Protein AF-A0A8J2PAA2-F1 (afdb_monomer_lite)

Radius of gyration: 37.86 Å; chains: 1; bounding box: 94×28×86 Å

pLDDT: mean 75.96, std 18.49, range [37.12, 94.31]

Secondary structure (DSSP, 8-state):
-PPPPP---------------------S---SSHHHHHHHHHHHHHHHHHHHHHHHHHHHHHHHHHHHHHHHHHHHHHHHHTS--EEESSTTS--EEEHHHHHHHHHH--SHHHHHHHHHHHHS-HHHHHH----

Organism: NCBI:txid39272

Structure (mmCIF, N/CA/C/O backbone):
data_AF-A0A8J2PAA2-F1
#
_entry.id   AF-A0A8J2PAA2-F1
#
loop_
_atom_site.group_PDB
_atom_site.id
_atom_site.type_symbol
_atom_site.label_atom_id
_atom_site.label_alt_id
_atom_site.label_comp_id
_atom_site.label_asym_id
_atom_site.label_entity_id
_atom_site.label_seq_id
_atom_site.pdbx_PDB_ins_code
_atom_site.Cartn_x
_atom_s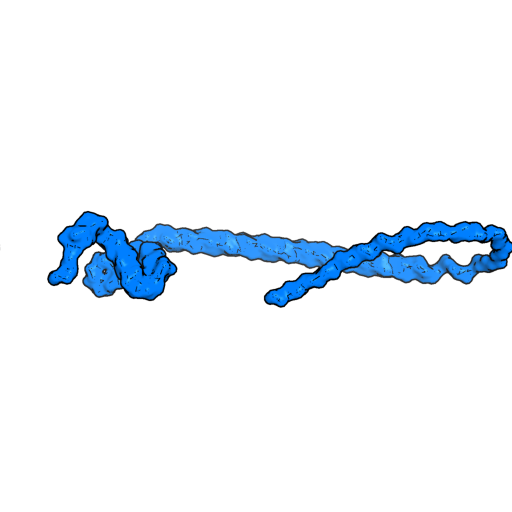ite.Cartn_y
_atom_site.Cartn_z
_atom_site.occupancy
_atom_site.B_iso_or_equiv
_atom_site.auth_seq_id
_atom_site.auth_comp_id
_atom_site.auth_asym_id
_atom_site.auth_atom_id
_atom_site.pdbx_PDB_model_num
ATOM 1 N N . MET A 1 1 ? 29.359 -7.603 1.603 1.00 39.81 1 MET A N 1
ATOM 2 C CA . MET A 1 1 ? 30.580 -6.785 1.728 1.00 39.81 1 MET A CA 1
ATOM 3 C C . MET A 1 1 ? 31.305 -7.036 0.430 1.00 39.81 1 MET A C 1
ATOM 5 O O . MET A 1 1 ? 32.075 -7.979 0.361 1.00 39.81 1 MET A O 1
ATOM 9 N N . ASP A 1 2 ? 30.893 -6.327 -0.617 1.00 44.44 2 ASP A N 1
ATOM 10 C CA . ASP A 1 2 ? 31.451 -6.508 -1.954 1.00 44.44 2 ASP A CA 1
ATOM 11 C C . ASP A 1 2 ? 32.542 -5.455 -2.136 1.00 44.44 2 ASP A C 1
ATOM 13 O O . ASP A 1 2 ? 32.301 -4.261 -1.943 1.00 44.44 2 ASP A O 1
ATOM 17 N N . GLU A 1 3 ? 33.751 -5.943 -2.396 1.00 46.12 3 GLU A N 1
ATOM 18 C CA . GLU A 1 3 ? 34.982 -5.175 -2.543 1.00 46.12 3 GLU A CA 1
ATOM 19 C C . GLU A 1 3 ? 34.915 -4.260 -3.772 1.00 46.12 3 GLU A C 1
ATOM 21 O O . GLU A 1 3 ? 34.577 -4.676 -4.882 1.00 46.12 3 GLU A O 1
ATOM 26 N N . VAL A 1 4 ? 35.249 -2.990 -3.554 1.00 57.22 4 VAL A N 1
ATOM 27 C CA . VAL A 1 4 ? 35.485 -1.984 -4.592 1.00 57.22 4 VAL A CA 1
ATOM 28 C C . VAL A 1 4 ? 36.971 -2.047 -4.946 1.00 57.22 4 VAL A C 1
ATOM 30 O O . VAL A 1 4 ? 37.779 -1.971 -4.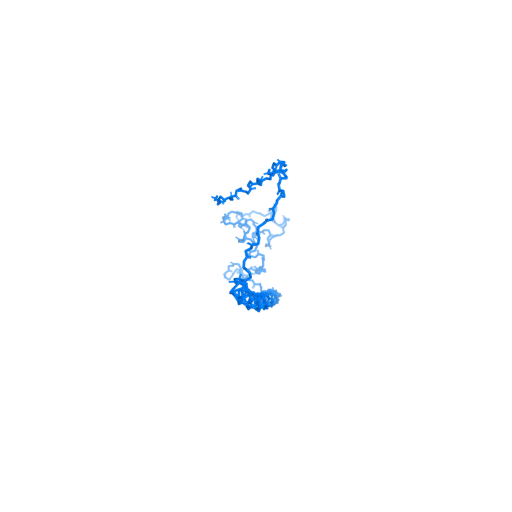023 1.00 57.22 4 VAL A O 1
ATOM 33 N N . PRO A 1 5 ? 37.376 -2.163 -6.223 1.00 54.56 5 PRO A N 1
ATOM 34 C CA . PRO A 1 5 ? 38.783 -2.041 -6.566 1.00 54.56 5 PRO A CA 1
ATOM 35 C C . PRO A 1 5 ? 39.171 -0.568 -6.750 1.00 54.56 5 PRO A C 1
ATOM 37 O O . PRO A 1 5 ? 38.553 0.166 -7.528 1.00 54.56 5 PRO A O 1
ATOM 40 N N . ASP A 1 6 ? 40.208 -0.173 -6.012 1.00 46.31 6 ASP A N 1
ATOM 41 C CA . ASP A 1 6 ? 40.896 1.113 -6.073 1.00 46.31 6 ASP A CA 1
ATOM 42 C C . ASP A 1 6 ? 41.536 1.355 -7.449 1.00 46.31 6 ASP A C 1
ATOM 44 O O . ASP A 1 6 ? 42.138 0.464 -8.051 1.00 46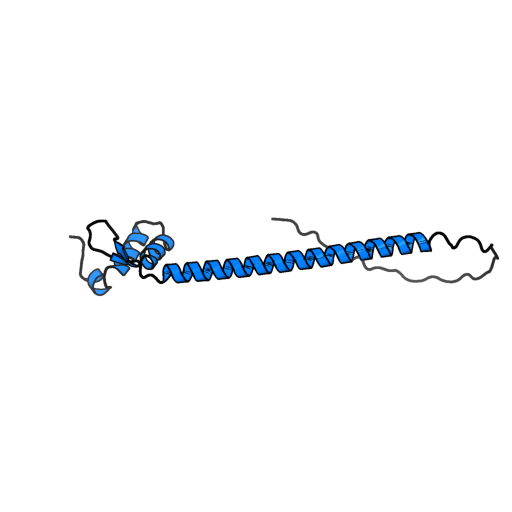.31 6 ASP A O 1
ATOM 48 N N . ILE A 1 7 ? 41.420 2.589 -7.945 1.00 53.34 7 ILE A N 1
ATOM 49 C CA . ILE A 1 7 ? 42.072 3.049 -9.174 1.00 53.34 7 ILE A CA 1
ATOM 50 C C . ILE A 1 7 ? 43.211 3.981 -8.754 1.00 53.34 7 ILE A C 1
ATOM 52 O O . ILE A 1 7 ? 43.005 5.180 -8.565 1.00 53.34 7 ILE A O 1
ATOM 56 N N . GLU A 1 8 ? 44.412 3.426 -8.590 1.00 46.47 8 GLU A N 1
ATOM 57 C CA . GLU A 1 8 ? 45.638 4.213 -8.441 1.00 46.47 8 GLU A CA 1
ATOM 58 C C . GLU A 1 8 ? 46.024 4.842 -9.785 1.00 46.47 8 GLU A C 1
ATOM 60 O O . GLU A 1 8 ? 46.303 4.170 -10.780 1.00 46.47 8 GLU A O 1
ATOM 65 N N . ALA A 1 9 ? 46.019 6.172 -9.804 1.00 48.41 9 ALA A N 1
ATOM 66 C CA . ALA A 1 9 ? 46.504 6.992 -10.896 1.00 48.41 9 ALA A CA 1
ATOM 67 C C . ALA A 1 9 ? 48.036 7.089 -10.831 1.00 48.41 9 ALA A C 1
ATOM 69 O O . ALA A 1 9 ? 48.581 7.807 -9.996 1.00 48.41 9 ALA A O 1
ATOM 70 N N . ALA A 1 10 ? 48.731 6.411 -11.744 1.00 43.94 10 ALA A N 1
ATOM 71 C CA . ALA A 1 10 ? 50.152 6.635 -11.990 1.00 43.94 10 ALA A CA 1
ATOM 72 C C . ALA A 1 10 ? 50.321 7.680 -13.106 1.00 43.94 10 ALA A C 1
ATOM 74 O O . ALA A 1 10 ? 50.165 7.383 -14.291 1.00 43.94 10 ALA A O 1
ATOM 75 N N . HIS A 1 11 ? 50.630 8.917 -12.716 1.00 43.97 11 HIS A N 1
ATOM 76 C CA . HIS A 1 11 ? 51.095 9.9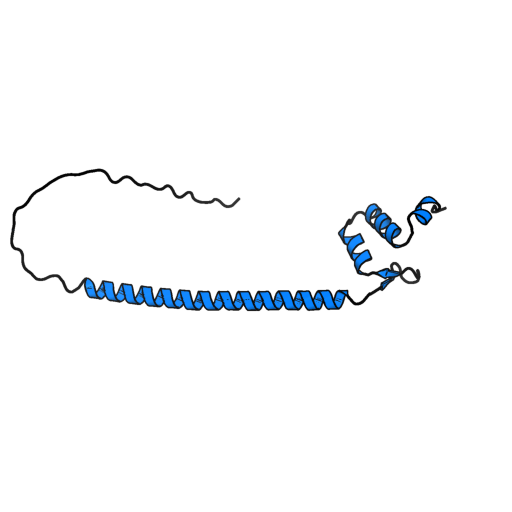83 -13.601 1.00 43.97 11 HIS A CA 1
ATOM 77 C C . HIS A 1 11 ? 52.540 10.316 -13.228 1.00 43.97 11 HIS A C 1
ATOM 79 O O . HIS A 1 11 ? 52.776 11.131 -12.346 1.00 43.97 11 HIS A O 1
ATOM 85 N N . GLU A 1 12 ? 53.506 9.728 -13.929 1.00 42.50 12 GLU A N 1
ATOM 86 C CA . GLU A 1 12 ? 54.876 10.241 -13.977 1.00 42.50 12 GLU A CA 1
ATOM 87 C C . GLU A 1 12 ? 55.402 10.066 -15.403 1.00 42.50 12 GLU A C 1
ATOM 89 O O . GLU A 1 12 ? 55.637 8.951 -15.864 1.00 42.50 12 GLU A O 1
ATOM 94 N N . ILE A 1 13 ? 55.560 11.175 -16.131 1.00 45.19 13 ILE A N 1
ATOM 95 C CA . ILE A 1 13 ? 56.351 11.196 -17.364 1.00 45.19 13 ILE A CA 1
ATOM 96 C C . ILE A 1 13 ? 57.550 12.091 -17.089 1.00 45.19 13 ILE A C 1
ATOM 98 O O . ILE A 1 13 ? 57.424 13.305 -16.929 1.00 45.19 13 ILE A O 1
ATOM 102 N N . SER A 1 14 ? 58.696 11.426 -16.988 1.00 39.12 14 SER A N 1
ATOM 103 C CA . SER A 1 14 ? 60.018 12.003 -16.808 1.00 39.12 14 SER A CA 1
ATOM 104 C C . SER A 1 14 ? 60.532 12.661 -18.092 1.00 39.12 14 SER A C 1
ATOM 106 O O . SER A 1 14 ? 60.205 12.283 -19.217 1.00 39.12 14 SER A O 1
ATOM 108 N N . THR A 1 15 ? 61.340 13.680 -17.852 1.00 39.22 15 THR A N 1
ATOM 109 C CA . THR A 1 15 ? 61.931 14.693 -18.723 1.00 39.22 15 THR A CA 1
ATOM 110 C C . THR A 1 15 ? 62.976 14.173 -19.723 1.00 39.22 15 THR A C 1
ATOM 112 O O . THR A 1 15 ? 63.793 13.335 -19.372 1.00 39.22 15 THR A O 1
ATOM 115 N N . ALA A 1 16 ? 62.975 14.810 -20.906 1.00 45.34 16 ALA A N 1
ATOM 116 C CA . ALA A 1 16 ? 64.082 15.204 -21.803 1.00 45.34 16 ALA A CA 1
ATOM 117 C C . ALA A 1 16 ? 65.210 14.217 -22.190 1.00 45.34 16 ALA A C 1
ATOM 119 O O . ALA A 1 16 ? 65.802 13.565 -21.342 1.00 45.34 16 ALA A O 1
ATOM 120 N N . ASN A 1 17 ? 65.565 14.224 -23.492 1.00 43.16 17 ASN A N 1
ATOM 121 C CA . ASN A 1 17 ? 66.929 14.328 -24.078 1.00 43.16 17 ASN A CA 1
ATOM 122 C C . ASN A 1 17 ? 66.839 14.073 -25.606 1.00 43.16 17 ASN A C 1
ATOM 124 O O . ASN A 1 17 ? 66.385 13.023 -26.040 1.00 43.16 17 ASN A O 1
ATOM 128 N N . SER A 1 18 ? 66.948 15.108 -26.448 1.00 42.88 18 SER A N 1
ATOM 129 C CA . SER A 1 18 ? 68.160 15.613 -27.133 1.00 42.88 18 SER A CA 1
ATOM 130 C C . SER A 1 18 ? 68.590 14.836 -28.396 1.00 42.88 18 SER A C 1
ATOM 132 O O . SER A 1 18 ? 69.141 13.746 -28.310 1.00 42.88 18 SER A O 1
ATOM 134 N N . SER A 1 19 ? 68.381 15.490 -29.545 1.00 45.94 19 SER A N 1
ATOM 135 C CA . SER A 1 19 ? 69.205 15.558 -30.768 1.00 45.94 19 SER A CA 1
ATOM 136 C C . SER A 1 19 ? 69.972 14.326 -31.268 1.00 45.94 19 SER A C 1
ATOM 138 O O . SER A 1 19 ? 70.978 13.956 -30.683 1.00 45.94 19 SER A O 1
ATOM 140 N N . THR A 1 20 ? 69.665 13.881 -32.494 1.00 40.41 20 THR A N 1
ATOM 141 C CA . THR A 1 20 ? 70.661 13.760 -33.584 1.00 40.41 20 THR A CA 1
ATOM 142 C C . THR A 1 20 ? 69.966 13.851 -34.951 1.00 40.41 20 THR A C 1
ATOM 144 O O . THR A 1 20 ? 68.981 13.172 -35.218 1.00 40.41 20 THR A O 1
ATOM 147 N N . LEU A 1 21 ? 70.479 14.734 -35.811 1.00 49.53 21 LEU A N 1
ATOM 148 C CA . LEU A 1 21 ? 70.175 14.833 -37.240 1.00 49.53 21 LEU A CA 1
ATOM 149 C C . LEU A 1 21 ? 71.313 14.148 -38.002 1.00 49.53 21 LEU A C 1
ATOM 151 O O . LEU A 1 21 ? 72.466 14.533 -37.808 1.00 49.53 21 LEU A O 1
ATOM 155 N N . SER A 1 22 ? 71.001 13.215 -38.904 1.00 43.94 22 SER A N 1
ATOM 156 C CA . SER A 1 22 ? 71.595 13.142 -40.250 1.00 43.94 22 SER A CA 1
ATOM 157 C C . SER A 1 22 ? 70.852 12.134 -41.139 1.00 43.94 22 SER A C 1
ATOM 159 O O . SER A 1 22 ? 70.262 11.188 -40.617 1.00 43.94 22 SER A O 1
ATOM 161 N N . PRO A 1 23 ? 70.833 12.356 -42.467 1.00 58.16 23 PRO A N 1
ATOM 162 C CA . PRO A 1 23 ? 69.859 11.773 -43.377 1.00 58.16 23 PRO A CA 1
ATOM 163 C C . PRO A 1 23 ? 70.417 10.534 -44.084 1.00 58.16 23 PRO A C 1
ATOM 165 O O . PRO A 1 23 ? 71.552 10.535 -44.556 1.00 58.16 23 PRO A O 1
ATOM 168 N N . ALA A 1 24 ? 69.597 9.500 -44.232 1.00 37.12 24 ALA A N 1
ATOM 169 C CA . ALA A 1 24 ? 69.863 8.426 -45.175 1.00 37.12 24 ALA A CA 1
ATOM 170 C C . ALA A 1 24 ? 68.561 8.090 -45.898 1.00 37.12 24 ALA A C 1
ATOM 172 O O . ALA A 1 24 ? 67.582 7.666 -45.289 1.00 37.12 24 ALA A O 1
ATOM 173 N N . SER A 1 25 ? 68.564 8.352 -47.203 1.00 49.91 25 SER A N 1
ATOM 174 C CA . SER A 1 25 ? 67.549 7.933 -48.158 1.00 49.91 25 SER A CA 1
ATOM 175 C C . SER A 1 25 ? 67.218 6.456 -47.965 1.00 49.91 25 SER A C 1
ATOM 177 O O . SER A 1 25 ? 68.112 5.611 -47.972 1.00 49.91 25 SER A O 1
ATOM 179 N N . THR A 1 26 ? 65.941 6.122 -47.823 1.00 45.19 26 THR A N 1
ATOM 180 C CA . THR A 1 26 ? 65.467 4.756 -48.045 1.00 45.19 26 THR A CA 1
ATOM 181 C C . THR A 1 26 ? 64.077 4.814 -48.660 1.00 45.19 26 THR A C 1
ATOM 183 O O . THR A 1 26 ? 63.212 5.554 -48.201 1.00 45.19 26 THR A O 1
ATOM 186 N N . ASP A 1 27 ? 63.959 4.071 -49.753 1.00 39.47 27 ASP A N 1
ATOM 187 C CA . ASP A 1 27 ? 62.796 3.768 -50.574 1.00 39.47 27 ASP A CA 1
ATOM 188 C C . ASP A 1 27 ? 61.407 4.047 -49.983 1.00 39.47 27 ASP A C 1
ATOM 190 O O . ASP A 1 27 ? 60.958 3.447 -49.005 1.00 39.47 27 ASP A O 1
ATOM 194 N N . ASN A 1 28 ? 60.667 4.869 -50.727 1.00 52.94 28 ASN A N 1
ATOM 195 C CA . ASN A 1 28 ? 59.214 4.818 -50.798 1.00 52.94 28 ASN A CA 1
ATOM 196 C C . ASN A 1 28 ? 58.780 3.431 -51.291 1.00 52.94 28 ASN A C 1
ATOM 198 O O . ASN A 1 28 ? 58.824 3.195 -52.494 1.00 52.94 28 ASN A O 1
ATOM 202 N N . SER A 1 29 ? 58.313 2.548 -50.402 1.00 52.34 29 SER A N 1
ATOM 203 C CA . SER A 1 29 ? 57.303 1.527 -50.741 1.00 52.34 29 SER A CA 1
ATOM 204 C C . SER A 1 29 ? 56.852 0.701 -49.522 1.00 52.34 29 SER A C 1
ATOM 206 O O . SER A 1 29 ? 56.990 -0.513 -49.549 1.00 52.34 29 SER A O 1
ATOM 208 N N . VAL A 1 30 ? 56.264 1.293 -48.473 1.00 55.34 30 VAL A N 1
ATOM 209 C CA . VAL A 1 30 ? 55.301 0.572 -47.599 1.00 55.34 30 VAL A CA 1
ATOM 210 C C . VAL A 1 30 ? 54.381 1.584 -46.901 1.00 55.34 30 VAL A C 1
ATOM 212 O O . VAL A 1 30 ? 54.578 1.931 -45.741 1.00 55.34 30 VAL A O 1
ATOM 215 N N . GLN A 1 31 ? 53.358 2.092 -47.588 1.00 51.91 31 GLN A N 1
ATOM 216 C CA . GLN A 1 31 ? 52.323 2.887 -46.914 1.00 51.91 31 GLN A CA 1
ATOM 217 C C . GLN A 1 31 ? 50.986 2.775 -47.647 1.00 51.91 31 GLN A C 1
ATOM 219 O O . GLN A 1 31 ? 50.470 3.738 -48.194 1.00 51.91 31 GLN A O 1
ATOM 224 N N . SER A 1 32 ? 50.435 1.561 -47.696 1.00 50.97 32 SER A N 1
ATOM 225 C CA . SER A 1 32 ? 49.055 1.364 -48.163 1.00 50.97 32 SER A CA 1
ATOM 226 C C . SER A 1 32 ? 48.280 0.277 -47.414 1.00 50.97 32 SER A C 1
ATOM 228 O O . SER A 1 32 ? 47.080 0.187 -47.604 1.00 50.97 32 SER A O 1
ATOM 230 N N . SER A 1 33 ? 48.905 -0.519 -46.537 1.00 53.97 33 SER A N 1
ATOM 231 C CA . SER A 1 33 ? 48.208 -1.594 -45.807 1.00 53.97 33 SER A CA 1
ATOM 232 C C . SER A 1 33 ? 47.606 -1.161 -44.465 1.00 53.97 33 SER A C 1
ATOM 234 O O . SER A 1 33 ? 46.655 -1.767 -44.001 1.00 53.97 33 SER A O 1
ATOM 236 N N . ASN A 1 34 ? 48.127 -0.105 -43.829 1.00 56.78 34 ASN A N 1
ATOM 237 C CA . ASN A 1 34 ? 47.743 0.248 -42.450 1.00 56.78 34 ASN A CA 1
ATOM 238 C C . ASN A 1 34 ? 46.514 1.172 -42.357 1.00 56.78 34 ASN A C 1
ATOM 240 O O . ASN A 1 34 ? 45.970 1.362 -41.270 1.00 56.78 34 ASN A O 1
ATOM 244 N N . GLN A 1 35 ? 46.102 1.802 -43.463 1.00 59.88 35 GLN A N 1
ATOM 245 C CA . GLN A 1 35 ? 44.936 2.693 -43.475 1.00 59.88 35 GLN A CA 1
ATOM 246 C C . GLN A 1 35 ? 43.627 1.919 -43.646 1.00 59.88 35 GLN A C 1
ATOM 248 O O . GLN A 1 35 ? 42.653 2.249 -42.974 1.00 59.88 35 GLN A O 1
ATOM 253 N N . ASP A 1 36 ? 43.626 0.853 -44.444 1.00 61.47 36 ASP A N 1
ATOM 254 C CA . ASP A 1 36 ? 42.426 0.051 -44.704 1.00 61.47 36 ASP A CA 1
ATOM 255 C C . ASP A 1 36 ? 41.961 -0.718 -43.452 1.00 61.47 36 ASP A C 1
ATOM 257 O O . ASP A 1 36 ? 40.778 -0.679 -43.109 1.00 61.47 36 ASP A O 1
ATOM 261 N N . ASP A 1 37 ? 42.894 -1.285 -42.677 1.00 70.50 37 ASP A N 1
ATOM 262 C CA . ASP A 1 37 ? 42.598 -1.940 -41.389 1.00 70.50 37 ASP A CA 1
ATOM 263 C C . ASP A 1 37 ? 42.044 -0.955 -40.339 1.00 70.50 37 ASP A C 1
ATOM 265 O O . ASP A 1 37 ? 41.192 -1.298 -39.511 1.00 70.50 37 ASP A O 1
ATOM 269 N N . SER A 1 38 ? 42.508 0.298 -40.379 1.00 74.06 38 SER A N 1
ATOM 270 C CA . SER A 1 38 ? 42.059 1.364 -39.477 1.00 74.06 38 SER A CA 1
ATOM 271 C C . SER A 1 38 ? 40.647 1.842 -39.833 1.00 74.06 38 SER A C 1
ATOM 273 O O . SER A 1 38 ? 39.808 2.028 -38.949 1.00 74.06 38 SER A O 1
ATOM 275 N N . ILE A 1 39 ? 40.340 1.959 -41.128 1.00 80.56 39 ILE A N 1
ATOM 276 C CA . ILE A 1 39 ? 39.006 2.317 -41.627 1.00 80.56 39 ILE A CA 1
ATOM 277 C C . ILE A 1 39 ? 37.987 1.226 -41.272 1.00 80.56 39 ILE A C 1
ATOM 279 O O . ILE A 1 39 ? 36.885 1.534 -40.807 1.00 80.56 39 ILE A O 1
ATOM 283 N N . GLU A 1 40 ? 38.352 -0.052 -41.402 1.00 84.75 40 GLU A N 1
ATOM 284 C CA . GLU A 1 40 ? 37.463 -1.152 -41.023 1.00 84.75 40 GLU A CA 1
ATOM 285 C C . GLU A 1 40 ? 37.221 -1.208 -39.501 1.00 84.75 40 GLU A C 1
ATOM 287 O O . GLU A 1 40 ? 36.094 -1.439 -39.046 1.00 84.75 40 GLU A O 1
ATOM 292 N N . ALA A 1 41 ? 38.247 -0.935 -38.687 1.00 84.56 41 ALA A N 1
ATOM 293 C CA . ALA A 1 41 ? 38.107 -0.841 -37.235 1.00 84.56 41 ALA A CA 1
ATOM 294 C C . ALA A 1 41 ? 37.177 0.311 -36.807 1.00 84.56 41 ALA A C 1
ATOM 296 O O . ALA A 1 41 ? 36.344 0.129 -35.911 1.00 84.56 41 ALA A O 1
ATOM 297 N N . ILE A 1 42 ? 37.266 1.466 -37.475 1.00 84.88 42 ILE A N 1
ATOM 298 C CA . ILE A 1 42 ? 36.382 2.619 -37.248 1.00 84.88 42 ILE A CA 1
ATOM 299 C C . ILE A 1 42 ? 34.931 2.258 -37.597 1.00 84.88 42 ILE A C 1
ATOM 301 O O . ILE A 1 42 ? 34.046 2.436 -36.759 1.00 84.88 42 ILE A O 1
ATOM 305 N N . ALA A 1 43 ? 34.683 1.642 -38.756 1.00 88.50 43 ALA A N 1
ATOM 306 C CA . ALA A 1 43 ? 33.337 1.225 -39.162 1.00 88.50 43 ALA A CA 1
ATOM 307 C C . ALA A 1 43 ? 32.706 0.215 -38.177 1.00 88.50 43 ALA A C 1
ATOM 309 O O . ALA A 1 43 ? 31.517 0.291 -37.845 1.00 88.50 43 ALA A O 1
ATOM 310 N N . ARG A 1 44 ? 33.505 -0.719 -37.639 1.00 90.56 44 ARG A N 1
ATOM 311 C CA . ARG A 1 44 ? 33.058 -1.670 -36.603 1.00 90.56 44 ARG A CA 1
ATOM 312 C C . ARG A 1 44 ? 32.710 -0.967 -35.286 1.00 90.56 44 ARG A C 1
ATOM 314 O O . ARG A 1 44 ? 31.731 -1.348 -34.633 1.00 90.56 44 ARG A O 1
ATOM 321 N N . LEU A 1 45 ? 33.479 0.048 -34.890 1.00 88.94 45 LEU A N 1
ATOM 322 C CA . LEU A 1 45 ? 33.201 0.859 -33.700 1.00 88.94 45 LEU A CA 1
ATOM 323 C C . LEU A 1 45 ? 31.924 1.684 -33.865 1.00 88.94 45 LEU A C 1
ATOM 325 O O . LEU A 1 45 ? 31.087 1.686 -32.962 1.00 88.94 45 LEU A O 1
ATOM 329 N N . GLU A 1 46 ? 31.723 2.309 -35.021 1.00 90.75 46 GLU A N 1
ATOM 330 C CA . GLU A 1 46 ? 30.509 3.067 -35.333 1.00 90.75 46 GLU A CA 1
ATOM 331 C C . GLU A 1 46 ? 29.263 2.175 -35.303 1.00 90.75 46 GLU A C 1
ATOM 333 O O . GLU A 1 46 ? 28.281 2.497 -34.627 1.00 90.75 46 GLU A O 1
ATOM 338 N N . ALA A 1 47 ? 29.326 0.988 -35.916 1.00 90.75 47 ALA A N 1
ATOM 339 C CA . ALA A 1 47 ? 28.240 0.011 -35.862 1.00 90.75 47 ALA A CA 1
ATOM 340 C C . ALA A 1 47 ? 27.940 -0.458 -34.425 1.00 90.75 47 ALA A C 1
ATOM 342 O O . ALA A 1 47 ? 26.781 -0.676 -34.055 1.00 90.75 47 ALA A O 1
ATOM 343 N N . LYS A 1 48 ? 28.971 -0.605 -33.581 1.00 92.56 48 LYS A N 1
ATOM 344 C CA . LYS A 1 48 ? 28.810 -0.964 -32.164 1.00 92.56 48 LYS A CA 1
ATOM 345 C C . LYS A 1 48 ? 28.175 0.173 -31.364 1.00 92.56 48 LYS A C 1
ATOM 347 O O . LYS A 1 48 ? 27.285 -0.088 -30.555 1.00 92.56 48 LYS A O 1
ATOM 352 N N . ILE A 1 49 ? 28.577 1.419 -31.608 1.00 91.69 49 ILE A N 1
ATOM 353 C CA . ILE A 1 49 ? 27.978 2.610 -30.993 1.00 91.69 49 ILE A CA 1
ATOM 354 C C . ILE A 1 49 ? 26.497 2.710 -31.365 1.00 91.69 49 ILE A C 1
ATOM 356 O O . ILE A 1 49 ? 25.664 2.951 -30.490 1.00 91.69 49 ILE A O 1
ATOM 360 N N . GLU A 1 50 ? 26.147 2.464 -32.625 1.00 91.94 50 GLU A N 1
ATOM 361 C CA . GLU A 1 50 ? 24.761 2.542 -33.082 1.00 91.94 50 GLU A CA 1
ATOM 362 C C . GLU A 1 50 ? 23.883 1.441 -32.462 1.00 91.94 50 GLU A C 1
ATOM 364 O O . GLU A 1 50 ? 22.775 1.708 -31.986 1.00 91.94 50 GLU A O 1
ATOM 369 N N . LYS A 1 51 ? 24.416 0.218 -32.324 1.00 90.69 51 LYS A N 1
ATOM 370 C CA . LYS A 1 51 ? 23.766 -0.863 -31.559 1.00 90.69 51 LYS A CA 1
ATOM 371 C C . LYS A 1 51 ? 23.583 -0.514 -30.079 1.00 90.69 51 LYS A C 1
ATOM 373 O O . LYS A 1 51 ? 22.537 -0.801 -29.502 1.00 90.69 51 LYS A O 1
ATOM 378 N N . LEU A 1 52 ? 24.569 0.123 -29.447 1.00 88.56 52 LEU A N 1
ATOM 379 C CA . LEU A 1 52 ? 24.462 0.543 -28.046 1.00 88.56 52 LEU A CA 1
ATOM 380 C C . LEU A 1 52 ? 23.437 1.671 -27.860 1.00 88.56 52 LEU A C 1
ATOM 382 O O . LEU A 1 52 ? 22.699 1.673 -26.873 1.00 88.56 52 LEU A O 1
ATOM 386 N N . LYS A 1 53 ? 23.342 2.611 -28.807 1.00 89.94 53 LYS A N 1
ATOM 387 C CA . LYS A 1 53 ? 22.330 3.678 -28.787 1.00 89.94 53 LYS A CA 1
ATOM 388 C C . LYS A 1 53 ? 20.915 3.122 -28.923 1.00 89.94 53 LYS A C 1
ATOM 390 O O . LYS A 1 53 ? 20.040 3.519 -28.149 1.00 89.94 53 LYS A O 1
ATOM 395 N N . SER A 1 54 ? 20.688 2.198 -29.857 1.00 87.62 54 SER A N 1
ATOM 396 C CA . SER A 1 54 ? 19.374 1.572 -30.044 1.00 87.62 54 SER A CA 1
ATOM 397 C C . SER A 1 54 ? 18.975 0.725 -28.833 1.00 87.62 54 SER A C 1
ATOM 399 O O . SER A 1 54 ? 17.861 0.878 -28.329 1.00 87.62 54 SER A O 1
ATOM 401 N N . ALA A 1 55 ? 19.906 -0.052 -28.267 1.00 87.25 55 ALA A N 1
ATOM 402 C CA . ALA A 1 55 ? 19.685 -0.778 -27.018 1.00 87.25 55 ALA A CA 1
ATOM 403 C C . ALA A 1 55 ? 19.338 0.173 -25.859 1.00 87.25 55 ALA A C 1
ATOM 405 O O . ALA A 1 55 ? 18.339 -0.027 -25.168 1.00 87.25 55 ALA A O 1
ATOM 406 N N . LYS A 1 56 ? 20.096 1.265 -25.677 1.00 90.19 56 LYS A N 1
ATOM 407 C CA . LYS A 1 56 ? 19.828 2.286 -24.648 1.00 90.19 56 LYS A CA 1
ATOM 408 C C . LYS A 1 56 ? 18.445 2.920 -24.810 1.00 90.19 56 LYS A C 1
ATOM 410 O O . LYS A 1 56 ? 17.773 3.166 -23.809 1.00 90.19 56 LYS A O 1
ATOM 415 N N . LYS A 1 57 ? 18.009 3.180 -26.047 1.00 89.81 57 LYS A N 1
ATOM 416 C CA . LYS A 1 57 ? 16.661 3.688 -26.336 1.00 89.81 57 LYS A CA 1
ATOM 417 C C . LYS A 1 57 ? 15.588 2.671 -25.932 1.00 89.81 57 LYS A C 1
ATOM 419 O O . LYS A 1 57 ? 14.645 3.053 -25.246 1.00 89.81 57 LYS A O 1
ATOM 424 N N . GLY A 1 58 ? 15.778 1.393 -26.264 1.00 89.69 58 GLY A N 1
ATOM 425 C CA . GLY A 1 58 ? 14.874 0.311 -25.861 1.00 89.69 58 GLY A CA 1
ATOM 426 C C . GLY A 1 58 ? 14.766 0.149 -24.340 1.00 89.69 58 GLY A C 1
ATOM 427 O O . GLY A 1 58 ? 13.664 0.063 -23.806 1.00 89.69 58 GLY A O 1
ATOM 428 N N . TYR A 1 59 ? 15.888 0.197 -23.615 1.00 88.00 59 TYR A N 1
ATOM 429 C CA . TYR A 1 59 ? 15.877 0.144 -22.147 1.00 88.00 59 TYR A CA 1
ATOM 430 C C . TYR A 1 59 ? 15.168 1.343 -21.513 1.00 88.00 59 TYR A C 1
ATOM 432 O O . TYR A 1 59 ? 14.424 1.168 -20.551 1.00 88.00 59 TYR A O 1
ATOM 440 N N . LYS A 1 60 ? 15.370 2.555 -22.049 1.00 91.81 60 LYS A N 1
ATOM 441 C CA . LYS A 1 60 ? 14.654 3.749 -21.577 1.00 91.81 60 LYS A CA 1
ATOM 442 C C . LYS A 1 60 ? 13.148 3.622 -21.775 1.00 91.81 60 LYS A C 1
ATOM 444 O O . LYS A 1 60 ? 12.404 3.932 -20.856 1.00 91.81 60 LYS A O 1
ATOM 449 N N . GLN A 1 61 ? 12.720 3.145 -22.941 1.00 92.44 61 GLN A N 1
ATOM 450 C CA . GLN A 1 61 ? 11.305 2.938 -23.228 1.00 92.44 61 GLN A CA 1
ATOM 451 C C . GLN A 1 61 ? 10.692 1.900 -22.279 1.00 92.44 61 GLN A C 1
ATOM 453 O O . GLN A 1 61 ? 9.668 2.164 -21.661 1.00 92.44 61 GLN A O 1
ATOM 458 N N . LYS A 1 62 ? 11.377 0.771 -22.065 1.00 91.69 62 LYS A N 1
ATOM 459 C CA . LYS A 1 62 ? 10.926 -0.268 -21.130 1.00 91.69 62 LYS A CA 1
ATOM 460 C C . LYS A 1 62 ? 10.830 0.230 -19.683 1.00 91.69 62 LYS A C 1
ATOM 462 O O . LYS A 1 62 ? 9.940 -0.184 -18.948 1.00 91.69 62 LYS A O 1
ATOM 467 N N . LEU A 1 63 ? 11.747 1.103 -19.261 1.00 91.69 63 LEU A N 1
ATOM 468 C CA . LEU A 1 63 ? 11.682 1.743 -17.944 1.00 91.69 63 LEU A CA 1
ATOM 469 C C . LEU A 1 63 ? 10.471 2.666 -17.816 1.00 91.69 63 LEU A C 1
ATOM 471 O O . LEU A 1 63 ? 9.855 2.695 -16.754 1.00 91.69 63 LEU A O 1
ATOM 475 N N . GLU A 1 64 ? 10.135 3.401 -18.872 1.00 93.50 64 GLU A N 1
ATOM 476 C CA . GLU A 1 64 ? 8.970 4.283 -18.872 1.00 93.50 64 GLU A CA 1
ATOM 477 C C . GLU A 1 64 ? 7.668 3.479 -18.801 1.00 93.50 64 GLU A C 1
ATOM 479 O O . GLU A 1 64 ? 6.857 3.714 -17.912 1.00 93.50 64 GLU A O 1
ATOM 484 N N . GLU A 1 65 ? 7.535 2.428 -19.613 1.00 93.25 65 GLU A N 1
ATOM 485 C CA . GLU A 1 65 ? 6.388 1.508 -19.568 1.00 93.25 65 GLU A CA 1
ATOM 486 C C . GLU A 1 65 ? 6.209 0.879 -18.174 1.00 93.25 65 GLU A C 1
ATOM 488 O O . GLU A 1 65 ? 5.096 0.761 -17.659 1.00 93.25 65 GLU A O 1
ATOM 493 N N . GLN A 1 66 ? 7.310 0.501 -17.511 1.00 91.56 66 GLN A N 1
ATOM 494 C CA . GLN A 1 66 ? 7.256 -0.010 -16.139 1.00 91.56 66 GLN A CA 1
ATOM 495 C C . GLN A 1 66 ? 6.821 1.054 -15.126 1.00 91.56 66 GLN A C 1
ATOM 497 O O . GLN A 1 66 ? 6.086 0.732 -14.190 1.00 91.56 66 GLN A O 1
ATOM 502 N N . ARG A 1 67 ? 7.261 2.308 -15.283 1.00 92.88 67 ARG A N 1
ATOM 503 C CA . ARG A 1 67 ? 6.840 3.418 -14.415 1.00 92.88 67 ARG A CA 1
ATOM 504 C C . ARG A 1 67 ? 5.353 3.697 -14.567 1.00 92.88 67 ARG A C 1
ATOM 506 O O . ARG A 1 67 ? 4.657 3.752 -13.554 1.00 92.88 67 ARG A O 1
ATOM 513 N N . GLU A 1 68 ? 4.867 3.786 -15.800 1.00 94.31 68 GLU A N 1
ATOM 514 C CA . GLU A 1 68 ? 3.446 3.971 -16.102 1.00 94.31 68 GLU A CA 1
ATOM 515 C C . GLU A 1 68 ? 2.598 2.845 -15.499 1.00 94.31 68 GLU A C 1
ATOM 517 O O . GLU A 1 68 ? 1.597 3.109 -14.829 1.00 94.31 68 GLU A O 1
ATOM 522 N N . LEU A 1 69 ? 3.044 1.591 -15.635 1.00 94.12 69 LEU A N 1
ATOM 523 C CA . LEU A 1 69 ? 2.368 0.439 -15.042 1.00 94.12 69 LEU A CA 1
ATOM 524 C C . LEU A 1 69 ? 2.303 0.534 -13.510 1.00 94.12 69 LEU A C 1
ATOM 526 O O . LEU A 1 69 ? 1.251 0.292 -12.914 1.00 94.12 69 LEU A O 1
ATOM 530 N N . ILE A 1 70 ? 3.408 0.895 -12.850 1.00 92.75 70 ILE A N 1
ATOM 531 C CA . ILE A 1 70 ? 3.442 1.069 -11.391 1.00 92.75 70 ILE A CA 1
ATOM 532 C C . ILE A 1 70 ? 2.483 2.183 -10.963 1.00 92.75 70 ILE A C 1
ATOM 534 O O . ILE A 1 70 ? 1.723 1.997 -10.008 1.00 92.75 70 ILE A O 1
ATOM 538 N N . GLU A 1 71 ? 2.480 3.320 -11.657 1.00 92.56 71 GLU A N 1
ATOM 539 C CA . GLU A 1 71 ? 1.554 4.414 -11.368 1.00 92.56 71 GLU A CA 1
ATOM 540 C C . GLU A 1 71 ? 0.093 3.987 -11.533 1.00 92.56 71 GLU A C 1
ATOM 542 O O . GLU A 1 71 ? -0.746 4.294 -10.678 1.00 92.56 71 GLU A O 1
ATOM 547 N N . GLU A 1 72 ? -0.225 3.248 -12.594 1.00 92.69 72 GLU A N 1
ATOM 548 C CA . GLU A 1 72 ? -1.571 2.744 -12.839 1.00 92.69 72 GLU A CA 1
ATOM 549 C C . GLU A 1 72 ? -2.015 1.776 -11.732 1.00 92.69 72 GLU A C 1
ATOM 551 O O . GLU A 1 72 ? -3.117 1.916 -11.184 1.00 92.69 72 GLU A O 1
ATOM 556 N N . LEU A 1 73 ? -1.148 0.838 -11.334 1.00 89.19 73 LEU A N 1
ATOM 557 C CA . LEU A 1 73 ? -1.410 -0.068 -10.215 1.00 89.19 73 LEU A CA 1
ATOM 558 C C . LEU A 1 73 ? -1.626 0.698 -8.909 1.00 89.19 73 LEU A C 1
ATOM 560 O O . LEU A 1 73 ? -2.565 0.395 -8.169 1.00 89.19 73 LEU A O 1
ATOM 564 N N . GLN A 1 74 ? -0.812 1.714 -8.625 1.00 85.75 74 GLN A N 1
ATOM 565 C CA . GLN A 1 74 ? -0.981 2.545 -7.435 1.00 85.75 74 GLN A CA 1
ATOM 566 C C . GLN A 1 74 ? -2.308 3.312 -7.457 1.00 85.75 74 GLN A C 1
ATOM 568 O O . GLN A 1 74 ? -2.991 3.382 -6.430 1.00 85.75 74 GLN A O 1
ATOM 573 N N . ARG A 1 75 ? -2.717 3.857 -8.611 1.00 84.69 75 ARG A N 1
ATOM 574 C CA . ARG A 1 75 ? -4.022 4.523 -8.776 1.00 84.69 75 ARG A CA 1
ATOM 575 C C . ARG A 1 75 ? -5.172 3.544 -8.556 1.00 84.69 75 ARG A C 1
ATOM 577 O O . ARG A 1 75 ? -6.070 3.833 -7.762 1.00 84.69 75 ARG A O 1
ATOM 584 N N . LYS A 1 76 ? -5.121 2.360 -9.176 1.00 82.94 76 LYS A N 1
ATOM 585 C CA . LYS A 1 76 ? -6.106 1.283 -8.983 1.00 82.94 76 LYS A CA 1
ATOM 586 C C . LYS A 1 76 ? -6.182 0.856 -7.516 1.00 82.94 76 LYS A C 1
ATOM 588 O O . LYS A 1 76 ? -7.275 0.827 -6.949 1.00 82.94 76 LYS A O 1
ATOM 593 N N . MET A 1 77 ? -5.046 0.639 -6.857 1.00 77.62 77 MET A N 1
ATOM 594 C CA . MET A 1 77 ? -4.985 0.279 -5.439 1.00 77.62 77 MET A CA 1
ATOM 595 C C . MET A 1 77 ? -5.607 1.364 -4.550 1.00 77.62 77 MET A C 1
ATOM 597 O O . MET A 1 77 ? -6.482 1.054 -3.739 1.00 77.62 77 MET A O 1
ATOM 601 N N . LYS A 1 78 ? -5.243 2.640 -4.743 1.00 72.62 78 LYS A N 1
ATOM 602 C CA . LYS A 1 78 ? -5.832 3.773 -4.004 1.00 72.62 78 LYS A CA 1
ATOM 603 C C . LYS A 1 78 ? -7.344 3.877 -4.224 1.00 72.62 78 LYS A C 1
ATOM 605 O O . LYS A 1 78 ? -8.088 4.069 -3.264 1.00 72.62 78 LYS A O 1
ATOM 610 N N . SER A 1 79 ? -7.809 3.690 -5.460 1.00 70.38 79 SER A N 1
ATOM 611 C CA . SER A 1 79 ? -9.243 3.695 -5.780 1.00 70.38 79 SER A CA 1
ATOM 612 C C . SER A 1 79 ? -9.996 2.529 -5.125 1.00 70.38 79 SER A C 1
ATOM 614 O O . SER A 1 79 ? -11.131 2.692 -4.687 1.00 70.38 79 SER A O 1
ATOM 616 N N . SER A 1 80 ? -9.356 1.364 -4.982 1.00 62.56 80 SER A N 1
ATOM 617 C CA . SER A 1 80 ? -9.952 0.197 -4.325 1.00 62.56 80 SER A CA 1
ATOM 618 C C . SER A 1 80 ? -10.045 0.365 -2.803 1.00 62.56 80 SER A C 1
ATOM 620 O O . SER A 1 80 ? -11.042 -0.038 -2.204 1.00 62.56 80 SER A O 1
ATOM 622 N N . LEU A 1 81 ? -9.056 1.032 -2.194 1.00 61.59 81 LEU A N 1
ATOM 623 C CA . LEU A 1 81 ? -9.011 1.334 -0.761 1.00 61.59 81 LEU A CA 1
ATOM 624 C C . LEU A 1 81 ? -10.022 2.414 -0.337 1.00 61.59 81 LEU A C 1
ATOM 626 O O . LEU A 1 81 ? -10.379 2.480 0.839 1.00 61.59 81 LEU A O 1
ATOM 630 N N . SER A 1 82 ? -10.484 3.262 -1.267 1.00 56.12 82 SER A N 1
ATOM 631 C CA . SER A 1 82 ? -11.434 4.348 -0.970 1.00 56.12 82 SER A CA 1
ATOM 632 C C . SER A 1 82 ? -12.847 3.845 -0.659 1.00 56.12 82 SER A C 1
ATOM 634 O O . SER A 1 82 ? -13.633 4.538 -0.003 1.00 56.12 82 SER A O 1
ATOM 636 N N . ARG A 1 83 ? -13.172 2.605 -1.054 1.00 57.41 83 ARG A N 1
ATOM 637 C CA . ARG A 1 83 ? -14.382 1.936 -0.582 1.00 57.41 83 ARG A CA 1
ATOM 638 C C . ARG A 1 83 ? -14.196 1.666 0.903 1.00 57.41 83 ARG A C 1
ATOM 640 O O . ARG A 1 83 ? -13.391 0.826 1.285 1.00 57.41 83 ARG A O 1
ATOM 647 N N . LYS A 1 84 ? -14.942 2.417 1.723 1.00 62.97 84 LYS A N 1
ATOM 648 C CA . LYS A 1 84 ? -15.045 2.372 3.194 1.00 62.97 84 LYS A CA 1
ATOM 649 C C . LYS A 1 84 ? -15.476 0.982 3.692 1.00 62.97 84 LYS A C 1
ATOM 651 O O . LYS A 1 84 ? -16.520 0.844 4.322 1.00 62.97 84 LYS A O 1
ATOM 656 N N . LYS A 1 85 ? -14.698 -0.056 3.389 1.00 77.00 85 LYS A N 1
ATOM 657 C CA . LYS A 1 85 ? -14.979 -1.440 3.738 1.00 77.00 85 LYS A CA 1
ATOM 658 C C . LYS A 1 85 ? -14.844 -1.534 5.248 1.00 77.00 85 LYS A C 1
ATOM 660 O O . LYS A 1 85 ? -13.743 -1.471 5.801 1.00 77.00 85 LYS A O 1
ATOM 665 N N . LYS A 1 86 ? -15.994 -1.549 5.913 1.00 83.19 86 LYS A N 1
ATOM 666 C CA . LYS A 1 86 ? -16.086 -1.912 7.316 1.00 83.19 86 LYS A CA 1
ATOM 667 C C . LYS A 1 86 ? -15.981 -3.431 7.389 1.00 83.19 86 LYS A C 1
ATOM 669 O O . LYS A 1 86 ? -16.544 -4.129 6.552 1.00 83.19 86 LYS A O 1
ATOM 674 N N . VAL A 1 87 ? -15.196 -3.907 8.336 1.00 86.62 87 VAL A N 1
ATOM 675 C CA . VAL A 1 87 ? -14.970 -5.319 8.617 1.00 86.62 87 VAL A CA 1
ATOM 676 C C . VAL A 1 87 ? -15.453 -5.541 10.037 1.00 86.62 87 VAL A C 1
ATOM 678 O O . VAL A 1 87 ? -15.151 -4.731 10.919 1.00 86.62 87 VAL A O 1
ATOM 681 N N . GLU A 1 88 ? -16.237 -6.591 10.234 1.00 88.50 88 GLU A N 1
ATOM 682 C CA . GLU A 1 88 ? -16.626 -7.026 11.568 1.00 88.50 88 GLU A CA 1
ATOM 683 C C . GLU A 1 88 ? -15.408 -7.650 12.258 1.00 88.50 88 GLU A C 1
ATOM 685 O O . GLU A 1 88 ? -14.679 -8.431 11.643 1.00 88.50 88 GLU A O 1
ATOM 690 N N . LEU A 1 89 ? -15.127 -7.251 13.499 1.00 85.56 89 LEU A N 1
ATOM 691 C CA . LEU A 1 89 ? -13.945 -7.731 14.225 1.00 85.56 89 LEU A CA 1
ATOM 692 C C . LEU A 1 89 ? -14.057 -9.203 14.623 1.00 85.56 89 LEU A C 1
ATOM 694 O O . LEU A 1 89 ? -13.063 -9.926 14.594 1.00 85.56 89 LEU A O 1
ATOM 698 N N . LEU A 1 90 ? -15.266 -9.608 14.992 1.00 84.31 90 LEU A N 1
ATOM 699 C CA . LEU A 1 90 ? -15.638 -10.966 15.346 1.00 84.31 90 LEU A CA 1
ATOM 700 C C . LEU A 1 90 ? -17.050 -11.205 14.809 1.00 84.31 90 LEU A C 1
ATOM 702 O O . LEU A 1 90 ? -17.916 -10.350 14.987 1.00 84.31 90 LEU A O 1
ATOM 706 N N . GLU A 1 91 ? -17.272 -12.333 14.145 1.00 86.56 91 GLU A N 1
ATOM 707 C CA . GLU A 1 91 ? -18.570 -12.674 13.556 1.00 86.56 91 GLU A CA 1
ATOM 708 C C . GLU A 1 91 ? -19.680 -12.662 14.620 1.00 86.56 91 GLU A C 1
ATOM 710 O O . GLU A 1 91 ? -19.536 -13.261 15.686 1.00 86.56 91 GLU A O 1
ATOM 715 N N . GLY A 1 92 ? -20.765 -11.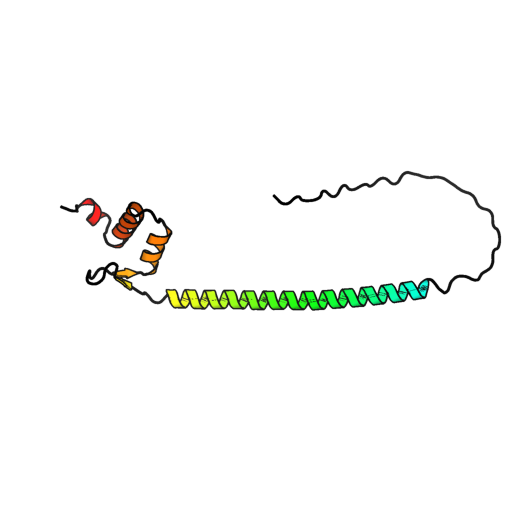929 14.355 1.00 86.50 92 GLY A N 1
ATOM 716 C CA . GLY A 1 92 ? -21.904 -11.808 15.269 1.00 86.50 92 GLY A CA 1
ATOM 717 C C . GLY A 1 92 ? -21.690 -10.857 16.454 1.00 86.50 92 GLY A C 1
ATOM 718 O O . GLY A 1 92 ? -22.586 -10.714 17.283 1.00 86.50 92 GLY A O 1
ATOM 719 N N . SER A 1 93 ? -20.542 -10.177 16.543 1.00 86.50 93 SER A N 1
ATOM 720 C CA . SER A 1 93 ? -20.283 -9.181 17.595 1.00 86.50 93 SER A CA 1
ATOM 721 C C . SER A 1 93 ? -21.000 -7.852 17.362 1.00 86.50 93 SER A C 1
ATOM 723 O O . SER A 1 93 ? -21.153 -7.064 18.293 1.00 86.50 93 SER A O 1
ATOM 725 N N . GLY A 1 94 ? -21.381 -7.554 16.116 1.00 87.94 94 GLY A N 1
ATOM 726 C CA . GLY A 1 94 ? -21.908 -6.248 15.725 1.00 87.94 94 GLY A CA 1
ATOM 727 C C . GLY A 1 94 ? -20.869 -5.117 15.772 1.00 87.94 94 GLY A C 1
ATOM 728 O O . GLY A 1 94 ? -21.219 -3.958 15.540 1.00 87.94 94 GLY A O 1
ATOM 729 N N . VAL A 1 95 ? -19.591 -5.417 16.046 1.00 87.25 95 VAL A N 1
ATOM 730 C CA . VAL A 1 95 ? -18.518 -4.418 16.151 1.00 87.25 95 VAL A CA 1
ATOM 731 C C . VAL A 1 95 ? -17.773 -4.301 14.827 1.00 87.25 95 VAL A C 1
ATOM 733 O O . VAL A 1 95 ? -17.029 -5.193 14.415 1.00 87.25 95 VAL A O 1
ATOM 736 N N . TYR A 1 96 ? -17.920 -3.146 14.177 1.00 89.81 96 TYR A N 1
ATOM 737 C CA . TYR A 1 96 ? -17.362 -2.885 12.853 1.00 89.81 96 TYR A CA 1
ATOM 738 C C . TYR A 1 96 ? -16.262 -1.825 12.878 1.00 89.81 96 TYR A C 1
ATOM 740 O O . TYR A 1 96 ? -16.490 -0.678 13.266 1.00 89.81 96 TYR A O 1
ATOM 748 N N . LEU A 1 97 ? -15.092 -2.158 12.331 1.00 89.50 97 LEU A N 1
ATOM 749 C CA . LEU A 1 97 ? -13.995 -1.212 12.115 1.00 89.50 97 LEU A CA 1
ATOM 750 C C . LEU A 1 97 ? -13.683 -1.040 10.631 1.00 89.50 97 LEU A C 1
ATOM 752 O O . LEU A 1 97 ? -13.932 -1.910 9.804 1.00 89.50 97 LEU A O 1
ATOM 756 N N . ARG A 1 98 ? -13.095 0.103 10.262 1.00 88.50 98 ARG A N 1
ATOM 757 C CA . ARG A 1 98 ? -12.566 0.280 8.901 1.00 88.50 98 ARG A CA 1
ATOM 758 C C . ARG A 1 98 ? -11.419 -0.704 8.674 1.00 88.50 98 ARG A C 1
ATOM 760 O O . ARG A 1 98 ? -10.522 -0.784 9.512 1.00 88.50 98 ARG A O 1
ATOM 767 N N . ALA A 1 99 ? -11.394 -1.359 7.513 1.00 86.50 99 ALA A N 1
ATOM 768 C CA . ALA A 1 99 ? -10.328 -2.288 7.133 1.00 86.50 99 ALA A CA 1
ATOM 769 C C . ALA A 1 99 ? -8.924 -1.676 7.289 1.00 86.50 99 ALA A C 1
ATOM 771 O O . ALA A 1 99 ? -8.006 -2.349 7.745 1.00 86.50 99 ALA A O 1
ATOM 772 N N . SER A 1 100 ? -8.771 -0.379 6.992 1.00 86.19 100 SER A N 1
ATOM 773 C CA . SER A 1 100 ? -7.508 0.343 7.172 1.00 86.19 100 SER A CA 1
ATOM 774 C C . SER A 1 100 ? -7.046 0.407 8.629 1.00 86.19 100 SER A C 1
ATOM 776 O O . SER A 1 100 ? -5.859 0.239 8.886 1.00 86.19 100 SER A O 1
ATOM 778 N N . LYS A 1 101 ? -7.962 0.593 9.590 1.00 87.81 101 LYS A N 1
ATOM 779 C CA . LYS A 1 101 ? -7.633 0.592 11.024 1.00 87.81 101 LYS A CA 1
ATOM 780 C C . LYS A 1 101 ? -7.212 -0.801 11.494 1.00 87.81 101 LYS A C 1
ATOM 782 O O . LYS A 1 101 ? -6.224 -0.926 12.206 1.00 87.81 101 LYS A O 1
ATOM 787 N N . VAL A 1 102 ? -7.915 -1.845 11.048 1.00 87.81 102 VAL A N 1
ATOM 788 C CA . VAL A 1 102 ? -7.571 -3.241 11.376 1.00 87.81 102 VAL A CA 1
ATOM 789 C C . VAL A 1 102 ? -6.204 -3.615 10.796 1.00 87.81 102 VAL A C 1
ATOM 791 O O . VAL A 1 102 ? -5.375 -4.196 11.492 1.00 87.81 102 VAL A O 1
ATOM 794 N N . ALA A 1 103 ? -5.940 -3.245 9.540 1.00 86.94 103 ALA A N 1
ATOM 795 C CA . ALA A 1 103 ? -4.648 -3.466 8.899 1.00 86.94 103 ALA A CA 1
ATOM 796 C C . ALA A 1 103 ? -3.521 -2.701 9.609 1.00 86.94 103 ALA A C 1
ATOM 798 O O . ALA A 1 103 ? -2.479 -3.285 9.890 1.00 86.94 103 ALA A O 1
ATOM 799 N N . ALA A 1 104 ? -3.747 -1.431 9.962 1.00 87.12 104 ALA A N 1
ATOM 800 C CA . ALA A 1 104 ? -2.783 -0.631 10.712 1.00 87.12 104 ALA A CA 1
ATOM 801 C C . ALA A 1 104 ? -2.473 -1.241 12.089 1.00 87.12 104 ALA A C 1
ATOM 803 O O . ALA A 1 104 ? -1.305 -1.324 12.457 1.00 87.12 104 ALA A O 1
ATOM 804 N N . ALA A 1 105 ? -3.486 -1.736 12.814 1.00 87.19 105 ALA A N 1
ATOM 805 C CA . ALA A 1 105 ? -3.289 -2.412 14.098 1.00 87.19 105 ALA A CA 1
ATOM 806 C C . ALA A 1 105 ? -2.385 -3.646 13.953 1.00 87.19 105 ALA A C 1
ATOM 808 O O . ALA A 1 105 ? -1.427 -3.800 14.707 1.00 87.19 105 ALA A O 1
ATOM 809 N N . LYS A 1 106 ? -2.667 -4.490 12.947 1.00 87.25 106 LYS A N 1
ATOM 810 C CA . LYS A 1 106 ? -1.893 -5.706 12.647 1.00 87.25 106 LYS A CA 1
ATOM 811 C C . LYS A 1 106 ? -0.465 -5.406 12.191 1.00 87.25 106 LYS A C 1
ATOM 813 O O . LYS A 1 106 ? 0.435 -6.192 12.469 1.00 87.25 106 LYS A O 1
ATOM 818 N N . LEU A 1 107 ? -0.261 -4.301 11.472 1.00 88.06 107 LEU A N 1
ATOM 819 C CA . LEU A 1 107 ? 1.058 -3.899 10.987 1.00 88.06 107 LEU A CA 1
ATOM 820 C C . LEU A 1 107 ? 1.916 -3.289 12.101 1.00 88.06 107 LEU A C 1
ATOM 822 O O . LEU A 1 107 ? 3.119 -3.523 12.131 1.00 88.06 107 LEU A O 1
ATOM 826 N N . ALA A 1 108 ? 1.302 -2.535 13.017 1.00 88.50 108 ALA A N 1
ATOM 827 C CA . ALA A 1 108 ? 2.007 -1.851 14.097 1.00 88.50 108 ALA A CA 1
ATOM 828 C C . ALA A 1 108 ? 2.685 -2.820 15.077 1.00 88.50 108 ALA A C 1
ATOM 830 O O . ALA A 1 108 ? 3.762 -2.523 15.585 1.00 88.50 108 ALA A O 1
ATOM 831 N N . SER A 1 109 ? 2.070 -3.970 15.366 1.00 87.12 109 SER A N 1
ATOM 832 C CA . SER A 1 109 ? 2.689 -4.994 16.205 1.00 87.12 109 SER A CA 1
ATOM 833 C C . SER A 1 109 ? 2.039 -6.359 16.013 1.00 87.12 109 SER A C 1
ATOM 835 O O . SER A 1 109 ? 0.821 -6.471 15.881 1.00 87.12 109 SER A O 1
ATOM 837 N N . ARG A 1 110 ? 2.865 -7.411 16.064 1.00 87.75 110 ARG A N 1
ATOM 838 C CA . ARG A 1 110 ? 2.411 -8.809 16.131 1.00 87.75 110 ARG A CA 1
ATOM 839 C C . ARG A 1 110 ? 2.203 -9.295 17.567 1.00 87.75 110 ARG A C 1
ATOM 841 O O . ARG A 1 110 ? 1.652 -10.374 17.758 1.00 87.75 110 ARG A O 1
ATOM 848 N N . THR A 1 111 ? 2.631 -8.523 18.566 1.00 94.31 111 THR A N 1
ATOM 849 C CA . THR A 1 111 ? 2.447 -8.875 19.974 1.00 94.31 111 THR A CA 1
ATOM 850 C C . THR A 1 111 ? 0.961 -8.767 20.331 1.00 94.31 111 THR A C 1
ATOM 852 O O . THR A 1 111 ? 0.389 -7.685 20.160 1.00 94.31 111 THR A O 1
ATOM 855 N N . PRO A 1 112 ? 0.323 -9.834 20.855 1.00 91.81 112 PRO A N 1
ATOM 856 C CA . PRO A 1 112 ? -1.121 -9.850 21.093 1.00 91.81 112 PRO A CA 1
ATOM 857 C C . PRO A 1 112 ? -1.619 -8.724 22.003 1.00 91.81 112 PRO A C 1
ATOM 859 O O . PRO A 1 112 ? -2.651 -8.124 21.717 1.00 91.81 112 PRO A O 1
ATOM 862 N N . SER A 1 113 ? -0.868 -8.389 23.058 1.00 91.88 113 SER A N 1
ATOM 863 C CA . SER A 1 113 ? -1.230 -7.319 23.996 1.00 91.88 113 SER A CA 1
ATOM 864 C C . SER A 1 113 ? -1.278 -5.950 23.318 1.00 91.88 113 SER A C 1
ATOM 866 O O . SER A 1 113 ? -2.277 -5.245 23.416 1.00 91.88 113 SER A O 1
ATOM 868 N N . ILE A 1 114 ? -0.236 -5.601 22.559 1.00 91.44 114 ILE A N 1
ATOM 869 C CA . ILE A 1 114 ? -0.145 -4.322 21.840 1.00 91.44 114 ILE A CA 1
ATOM 870 C C . ILE A 1 114 ? -1.232 -4.236 20.763 1.00 91.44 114 ILE A C 1
ATOM 872 O O . ILE A 1 114 ? -1.877 -3.196 20.609 1.00 91.44 114 ILE A O 1
ATOM 876 N N . LEU A 1 115 ? -1.467 -5.333 20.038 1.00 91.50 115 LEU A N 1
ATOM 877 C CA . LEU A 1 115 ? -2.533 -5.415 19.045 1.00 91.50 115 LEU A CA 1
ATOM 878 C C . LEU A 1 115 ? -3.910 -5.191 19.684 1.00 91.50 115 LEU A C 1
ATOM 880 O O . LEU A 1 115 ? -4.682 -4.372 19.185 1.00 91.50 115 LEU A O 1
ATOM 884 N N . ALA A 1 116 ? -4.199 -5.871 20.796 1.00 89.94 116 ALA A N 1
ATOM 885 C CA . ALA A 1 116 ? -5.455 -5.727 21.521 1.00 89.94 116 ALA A CA 1
ATOM 886 C C . ALA A 1 116 ? -5.654 -4.288 22.013 1.00 89.94 116 ALA A C 1
ATOM 888 O O . ALA A 1 116 ? -6.689 -3.691 21.729 1.00 89.94 116 ALA A O 1
ATOM 889 N N . THR A 1 117 ? -4.651 -3.677 22.653 1.00 90.25 117 THR A N 1
ATOM 890 C CA . THR A 1 117 ? -4.717 -2.273 23.096 1.00 90.25 117 THR A CA 1
ATOM 891 C C . THR A 1 117 ? -4.986 -1.314 21.936 1.00 90.25 117 THR A C 1
ATOM 893 O O . THR A 1 117 ? -5.798 -0.395 22.060 1.00 90.25 117 THR A O 1
ATOM 896 N N . ASN A 1 118 ? -4.343 -1.525 20.786 1.00 91.31 118 ASN A N 1
ATOM 897 C CA . ASN A 1 118 ? -4.579 -0.700 19.602 1.00 91.31 118 ASN A CA 1
ATOM 898 C C . ASN A 1 118 ? -5.997 -0.878 19.043 1.00 91.31 118 ASN A C 1
ATOM 900 O O . ASN A 1 118 ? -6.607 0.102 18.622 1.00 91.31 118 ASN A O 1
ATOM 904 N N . LEU A 1 119 ? -6.546 -2.095 19.074 1.00 90.12 119 LEU A N 1
ATOM 905 C CA . LEU A 1 119 ? -7.937 -2.344 18.696 1.00 90.12 119 LEU A CA 1
ATOM 906 C C . LEU A 1 119 ? -8.919 -1.692 19.677 1.00 90.12 119 LEU A C 1
ATOM 908 O O . LEU A 1 119 ? -9.862 -1.047 19.224 1.00 90.12 119 LEU A O 1
ATOM 912 N N . PHE A 1 120 ? -8.672 -1.767 20.989 1.00 90.38 120 PHE A N 1
ATOM 913 C CA . PHE A 1 120 ? -9.500 -1.108 22.006 1.00 90.38 120 PHE A CA 1
ATOM 914 C C . PHE A 1 120 ? -9.596 0.401 21.773 1.00 90.38 120 PHE A C 1
ATOM 916 O O . PHE A 1 120 ? -10.697 0.937 21.729 1.00 90.38 120 PHE A O 1
ATOM 923 N N . ARG A 1 121 ? -8.472 1.063 21.478 1.00 89.50 121 ARG A N 1
ATOM 924 C CA . ARG A 1 121 ? -8.431 2.497 21.126 1.00 89.50 121 ARG A CA 1
ATOM 925 C C . ARG A 1 121 ? -9.222 2.859 19.866 1.00 89.50 121 ARG A C 1
ATOM 927 O O . ARG A 1 121 ? -9.498 4.031 19.624 1.00 89.50 121 ARG A O 1
ATOM 934 N N . PHE A 1 122 ? -9.528 1.889 19.006 1.00 88.88 122 PHE A N 1
ATOM 935 C CA . PHE A 1 122 ? -10.355 2.117 17.822 1.00 88.88 122 PHE A CA 1
ATOM 936 C C . PHE A 1 122 ? -11.843 1.891 18.063 1.00 88.88 122 PHE A C 1
ATOM 938 O O . PHE A 1 122 ? -12.633 2.407 17.268 1.00 88.88 122 PHE A O 1
ATOM 945 N N . VAL A 1 123 ? -12.196 1.126 19.097 1.00 89.56 123 VAL A N 1
ATOM 946 C CA . VAL A 1 123 ? -13.575 0.773 19.452 1.00 89.56 123 VAL A CA 1
ATOM 947 C C . VAL A 1 123 ? -14.125 1.708 20.528 1.00 89.56 123 VAL A C 1
ATOM 949 O O . VAL A 1 123 ? -15.264 2.142 20.403 1.00 89.56 123 VAL A O 1
ATOM 952 N N . PHE A 1 124 ? -13.313 2.053 21.527 1.00 8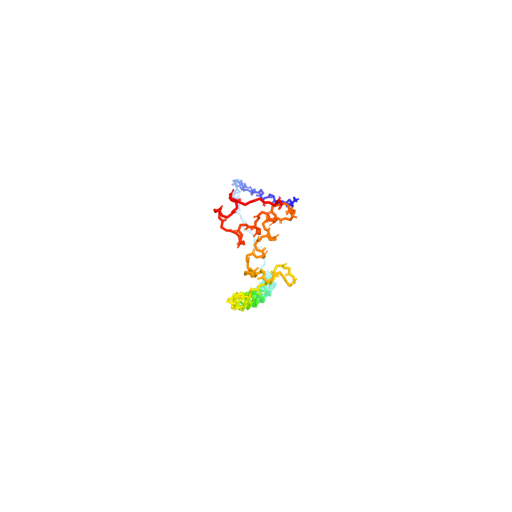9.69 124 PHE A N 1
ATOM 953 C CA . PHE A 1 124 ? -13.707 2.854 22.684 1.00 89.69 124 PHE A CA 1
ATOM 954 C C . PHE A 1 124 ? -13.069 4.240 22.658 1.00 89.69 124 PHE A C 1
ATOM 956 O O . PHE A 1 124 ? -11.950 4.420 22.164 1.00 89.69 124 PHE A O 1
ATOM 963 N N . SER A 1 125 ? -13.772 5.221 23.218 1.00 88.75 125 SER A N 1
ATOM 964 C CA . SER A 1 125 ? -13.185 6.528 23.511 1.00 88.75 125 SER A CA 1
ATOM 965 C C . SER A 1 125 ? -12.210 6.438 24.691 1.00 88.75 125 SER A C 1
ATOM 967 O O . SER A 1 125 ? -12.253 5.502 25.492 1.00 88.75 125 SER A O 1
ATOM 969 N N . SER A 1 126 ? -11.319 7.424 24.825 1.00 88.19 126 SER A N 1
ATOM 970 C CA . SER A 1 126 ? -10.420 7.504 25.985 1.00 88.19 126 SER A CA 1
ATOM 971 C C . SER A 1 126 ? -11.189 7.531 27.307 1.00 88.19 126 SER A C 1
ATOM 973 O O . SER A 1 126 ? -10.790 6.852 28.249 1.00 88.19 126 SER A O 1
ATOM 975 N N . ASP A 1 127 ? -12.315 8.244 27.351 1.00 88.44 127 ASP A N 1
ATOM 976 C CA . ASP A 1 127 ? -13.147 8.366 28.552 1.00 88.44 127 ASP A CA 1
ATOM 977 C C . ASP A 1 127 ? -13.806 7.028 28.917 1.00 88.44 127 ASP A C 1
ATOM 979 O O . ASP A 1 127 ? -13.847 6.641 30.086 1.00 88.44 127 ASP A O 1
ATOM 983 N N . GLU A 1 128 ? -14.256 6.267 27.914 1.00 87.94 128 GLU A N 1
ATOM 984 C CA . GLU A 1 128 ? -14.826 4.932 28.115 1.00 87.94 128 GLU A CA 1
ATOM 985 C C . GLU A 1 128 ? -13.796 3.931 28.640 1.00 87.94 128 GLU A C 1
ATOM 987 O O . GLU A 1 128 ? -14.144 3.077 29.452 1.00 87.94 128 GLU A O 1
ATOM 992 N N . MET A 1 129 ? -12.537 4.035 28.209 1.00 87.38 129 MET A N 1
ATOM 993 C CA . MET A 1 129 ? -11.468 3.140 28.663 1.00 87.38 129 MET A CA 1
ATOM 994 C C . MET A 1 129 ? -11.018 3.412 30.102 1.00 87.38 129 MET A C 1
ATOM 996 O O . MET A 1 129 ? -10.543 2.496 30.764 1.00 87.38 129 MET A O 1
ATOM 1000 N N . ILE A 1 130 ? -11.124 4.653 30.586 1.00 87.25 130 ILE A N 1
ATOM 1001 C CA . ILE A 1 130 ? -10.708 5.014 31.952 1.00 87.25 130 ILE A CA 1
ATOM 1002 C C . ILE A 1 130 ? -11.777 4.598 32.970 1.00 87.25 130 ILE A C 1
ATOM 1004 O O . ILE A 1 130 ? -11.450 4.168 34.073 1.00 87.25 130 ILE A O 1
ATOM 1008 N N . GLY A 1 131 ? -13.055 4.720 32.600 1.00 82.75 131 GLY A N 1
ATOM 1009 C CA . GLY A 1 131 ? -14.182 4.471 33.500 1.00 82.75 131 GLY A CA 1
ATOM 1010 C C . GLY A 1 131 ? -14.729 3.042 33.500 1.00 82.75 131 GLY A C 1
ATOM 1011 O O . GLY A 1 131 ? -15.668 2.771 34.245 1.00 82.75 131 GLY A O 1
ATOM 1012 N N . ARG A 1 132 ? -14.211 2.137 32.658 1.00 82.94 132 ARG A N 1
ATOM 1013 C CA . ARG A 1 132 ? -14.735 0.768 32.513 1.00 82.94 132 ARG A CA 1
ATOM 1014 C C . ARG A 1 132 ? -13.629 -0.270 32.667 1.00 82.94 132 ARG A C 1
ATOM 1016 O O . ARG A 1 132 ? -12.569 -0.155 32.061 1.00 82.94 132 ARG A O 1
ATOM 1023 N N . SER A 1 133 ? -13.908 -1.315 33.438 1.00 84.19 133 SER A N 1
ATOM 1024 C CA . SER A 1 133 ? -13.056 -2.496 33.582 1.00 84.19 133 SER A CA 1
ATOM 1025 C C . SER A 1 133 ? -13.819 -3.757 33.177 1.00 84.19 133 SER A C 1
ATOM 1027 O O . SER A 1 133 ? -15.049 -3.773 33.141 1.00 84.19 133 SER A O 1
ATOM 1029 N N . LEU A 1 134 ? -13.076 -4.808 32.828 1.00 83.00 134 LEU A N 1
ATOM 1030 C CA . LEU A 1 134 ? -13.629 -6.133 32.568 1.00 83.00 134 LEU A CA 1
ATOM 1031 C C . LEU A 1 134 ? -13.844 -6.819 33.929 1.00 83.00 134 LEU A C 1
ATOM 1033 O O . LEU A 1 134 ? -12.912 -7.423 34.458 1.00 83.00 134 LEU A O 1
ATOM 1037 N N . MET A 1 135 ? -15.018 -6.639 34.530 1.00 64.19 135 MET A N 1
ATOM 1038 C CA . MET A 1 135 ? -15.451 -7.356 35.736 1.00 64.19 135 MET A CA 1
ATOM 1039 C C . MET A 1 135 ? -16.704 -8.170 35.454 1.00 64.19 135 MET A C 1
ATOM 1041 O O . MET A 1 135 ? -17.527 -7.702 34.635 1.00 64.19 135 MET A O 1
#

Sequence (135 aa):
MDEVPDIEAAHEISTANSSTLSPASTDNSVQSSNQDDSIEAIARLEAKIEKLKSAKKGYKQKLEEQRELIEELQRKMKSSLSRKKKVELLEGSGVYLRASKVAAAKLASRTPSILATNLFRFVFSSDEMIGRSLM

Foldseek 3Di:
DDDDDDDDDDDDDDDDDDDDDDDDDDDPDDDDPPVVVVVVVVVVVVVVVVVVVVVVVVVVVVVVVVVVVVVVVVVVVVVVLPPQDWDAPDPPPPQTDGPVQLVCLVVVDPPPVSSVVSVCVRRDPPVCVVPDDDD